Protein AF-G9KLG6-F1 (afdb_monomer_lite)

InterPro domains:
  IPR045103 E3 ubiquitin-protein ligase RNF5/RNF185-like [PTHR12313] (1-62)

Organism: Mustela putorius furo (NCBI:txid9669)

Secondary structure (DSSP, 8-state):
-HHHHHHH-TT--B-TTT--B--GGGPPP-PPTT------HHHH-PPPPP---PPPP---GGGTSSSTTSSSS--

pLDDT: mean 75.38, std 14.32, range [42.72, 95.06]

Foldseek 3Di:
DVVVVCVVCVPQQADPPPRDGDHPVPDDDDDDPPDPDPDGCVVPPDPDDDDDDPDPPPPDPPVVPPPPPPPPPPD

Structure (mmCIF, N/CA/C/O backbone):
data_AF-G9KLG6-F1
#
_entry.id   AF-G9KLG6-F1
#
loop_
_atom_site.group_PDB
_atom_site.id
_atom_site.type_symbol
_atom_site.label_atom_id
_atom_site.label_alt_id
_atom_site.label_comp_id
_atom_site.label_asym_id
_atom_site.label_entity_id
_atom_site.label_seq_id
_atom_site.pdbx_PDB_ins_code
_atom_site.Cartn_x
_atom_site.Cartn_y
_atom_site.Cartn_z
_atom_site.occupancy
_atom_site.B_iso_or_equiv
_atom_site.auth_seq_id
_atom_site.auth_comp_id
_atom_site.auth_asym_id
_atom_site.auth_atom_id
_atom_site.pdbx_PDB_model_num
ATOM 1 N N . CYS A 1 1 ? 4.672 -2.522 -0.254 1.00 80.00 1 CYS A N 1
ATOM 2 C CA . CYS A 1 1 ? 3.422 -3.214 0.153 1.00 80.00 1 CYS A CA 1
ATOM 3 C C . CYS A 1 1 ? 2.528 -3.391 -1.080 1.00 80.00 1 CYS A C 1
ATOM 5 O O . CYS A 1 1 ? 2.809 -2.757 -2.092 1.00 80.00 1 CYS A O 1
ATOM 7 N N . LEU A 1 2 ? 1.480 -4.226 -1.021 1.00 86.62 2 LEU A N 1
ATOM 8 C CA . LEU A 1 2 ? 0.565 -4.429 -2.159 1.00 86.62 2 LEU A CA 1
ATOM 9 C C . LEU A 1 2 ? -0.178 -3.138 -2.556 1.00 86.62 2 LEU A C 1
ATOM 11 O O . LEU A 1 2 ? -0.357 -2.893 -3.740 1.00 86.62 2 LEU A O 1
ATOM 15 N N . HIS A 1 3 ? -0.519 -2.280 -1.587 1.00 85.06 3 HIS A N 1
ATOM 16 C CA . HIS A 1 3 ? -1.137 -0.969 -1.832 1.00 85.06 3 HIS A CA 1
ATOM 17 C C . HIS A 1 3 ? -0.322 -0.108 -2.811 1.00 85.06 3 HIS A C 1
ATOM 19 O O . HIS A 1 3 ? -0.802 0.213 -3.892 1.00 85.06 3 HIS A O 1
ATOM 25 N N . GLN A 1 4 ? 0.953 0.149 -2.490 1.00 85.38 4 GLN A N 1
ATOM 26 C CA . GLN A 1 4 ? 1.875 0.894 -3.358 1.00 85.38 4 GLN A CA 1
ATOM 27 C C . GLN A 1 4 ? 1.991 0.266 -4.755 1.00 85.38 4 GLN A C 1
ATOM 29 O O . GLN A 1 4 ? 2.149 0.969 -5.749 1.00 85.38 4 GLN A O 1
ATOM 34 N N . TRP A 1 5 ? 1.943 -1.066 -4.843 1.00 88.56 5 TRP A N 1
ATOM 35 C CA . TRP A 1 5 ? 2.046 -1.769 -6.120 1.00 88.56 5 TRP A CA 1
ATOM 36 C C . TRP A 1 5 ? 0.847 -1.481 -7.027 1.00 88.56 5 TRP A C 1
ATOM 38 O O . TRP A 1 5 ? 1.039 -1.190 -8.204 1.00 88.56 5 TRP A O 1
ATOM 48 N N . LEU A 1 6 ? -0.367 -1.513 -6.467 1.00 89.44 6 LEU A N 1
ATOM 49 C CA . LEU A 1 6 ? -1.602 -1.198 -7.190 1.00 89.44 6 LEU A CA 1
ATOM 50 C C . LEU A 1 6 ? -1.653 0.270 -7.650 1.00 89.44 6 LEU A C 1
ATOM 52 O O . LEU A 1 6 ? -2.220 0.548 -8.702 1.00 89.44 6 LEU A O 1
ATOM 56 N N . GLU A 1 7 ? -1.056 1.195 -6.892 1.00 87.44 7 GLU A N 1
ATOM 57 C CA . GLU A 1 7 ? -1.045 2.634 -7.211 1.00 87.44 7 GLU A CA 1
ATOM 58 C C . GLU A 1 7 ? 0.034 3.026 -8.225 1.00 87.44 7 GLU A C 1
ATOM 60 O O . GLU A 1 7 ? -0.205 3.838 -9.112 1.00 87.44 7 GLU A O 1
ATOM 65 N N . THR A 1 8 ? 1.229 2.442 -8.123 1.00 88.81 8 THR A N 1
ATOM 66 C CA . THR A 1 8 ? 2.375 2.822 -8.972 1.00 88.81 8 THR A CA 1
ATOM 67 C C . THR A 1 8 ? 2.3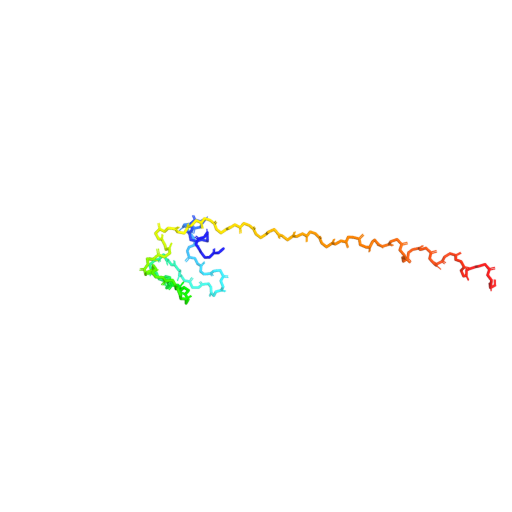84 2.138 -10.339 1.00 88.81 8 THR A C 1
ATOM 69 O O . THR A 1 8 ? 3.168 2.520 -11.206 1.00 88.81 8 THR A O 1
ATOM 72 N N . ARG A 1 9 ? 1.547 1.111 -10.554 1.00 87.94 9 ARG A N 1
ATOM 73 C CA . ARG A 1 9 ? 1.528 0.309 -11.794 1.00 87.94 9 ARG A CA 1
ATOM 74 C C . ARG A 1 9 ? 0.112 0.104 -12.357 1.00 87.94 9 ARG A C 1
ATOM 76 O O . ARG A 1 9 ? -0.289 -1.040 -12.577 1.00 87.94 9 ARG A O 1
ATOM 83 N N . PRO A 1 10 ? -0.633 1.180 -12.669 1.00 84.19 10 PRO A N 1
ATOM 84 C CA . PRO A 1 10 ? -2.026 1.077 -13.114 1.00 84.19 10 PRO A CA 1
ATOM 85 C C . PRO A 1 10 ? -2.192 0.288 -14.423 1.00 84.19 10 PRO A C 1
ATOM 87 O O . PRO A 1 10 ? -3.153 -0.459 -14.570 1.00 84.19 10 PRO A O 1
ATOM 90 N N . ASN A 1 11 ? -1.217 0.367 -15.334 1.00 88.25 11 ASN A N 1
ATOM 91 C CA . ASN A 1 11 ? -1.251 -0.334 -16.626 1.00 88.25 11 ASN A CA 1
ATOM 92 C C . ASN A 1 11 ? -0.780 -1.797 -16.547 1.00 88.25 11 ASN A C 1
ATOM 94 O O . ASN A 1 11 ? -0.781 -2.505 -17.551 1.00 88.25 11 ASN A O 1
ATOM 98 N N . ARG A 1 12 ? -0.320 -2.263 -15.377 1.00 86.88 12 ARG A N 1
ATOM 99 C CA . ARG A 1 12 ? 0.232 -3.614 -15.204 1.00 86.88 12 ARG A CA 1
ATOM 100 C C . ARG A 1 12 ? -0.169 -4.199 -13.855 1.00 86.88 12 ARG A C 1
ATOM 102 O O . ARG A 1 12 ? 0.662 -4.424 -12.974 1.00 86.88 12 ARG A O 1
ATOM 109 N N . GLN A 1 13 ? -1.461 -4.483 -13.741 1.00 92.50 13 GLN A N 1
ATOM 110 C CA . GLN A 1 13 ? -2.101 -5.027 -12.548 1.00 92.50 13 GLN A CA 1
ATOM 111 C C . GLN A 1 13 ? -1.855 -6.536 -12.383 1.00 92.50 13 GLN A C 1
ATOM 113 O O . GLN A 1 13 ? -2.748 -7.373 -12.513 1.00 92.50 13 GLN A O 1
ATOM 118 N N . VAL A 1 14 ? -0.598 -6.889 -12.114 1.00 94.44 14 VAL A N 1
ATOM 119 C CA . VAL A 1 14 ? -0.132 -8.273 -11.973 1.00 94.44 14 VAL A CA 1
ATOM 120 C C . VAL A 1 14 ? 0.468 -8.490 -10.588 1.00 94.44 14 VAL A C 1
ATOM 122 O O . VAL A 1 14 ? 1.264 -7.674 -10.121 1.00 94.44 14 VAL A O 1
ATOM 125 N N . CYS A 1 15 ? 0.125 -9.608 -9.945 1.00 91.31 15 CYS A N 1
ATOM 126 C CA . CYS A 1 15 ? 0.660 -9.992 -8.645 1.00 91.31 15 CYS A CA 1
ATOM 127 C C . CYS A 1 15 ? 2.192 -10.099 -8.704 1.00 91.31 15 CYS A C 1
ATOM 129 O O . CYS A 1 15 ? 2.712 -10.893 -9.495 1.00 91.31 15 CYS A O 1
ATOM 131 N N . PRO A 1 16 ? 2.944 -9.370 -7.855 1.00 90.69 16 PRO A N 1
ATOM 132 C CA . PRO A 1 16 ? 4.404 -9.447 -7.859 1.00 90.69 16 PRO A CA 1
ATOM 133 C C . PRO A 1 16 ? 4.916 -10.846 -7.493 1.00 90.69 16 PRO A C 1
ATOM 135 O O . PRO A 1 16 ? 6.001 -11.222 -7.940 1.00 90.69 16 PRO A O 1
ATOM 138 N N . VAL A 1 17 ? 4.117 -11.621 -6.752 1.00 94.12 17 VAL A N 1
ATOM 139 C CA . VAL A 1 17 ? 4.448 -12.969 -6.280 1.00 94.12 17 VAL A CA 1
ATOM 140 C C . VAL A 1 17 ? 4.110 -14.018 -7.343 1.00 94.12 17 VAL A C 1
ATOM 142 O O . VAL A 1 17 ? 5.012 -14.579 -7.952 1.00 94.12 17 VAL A O 1
ATOM 145 N N . CYS A 1 18 ? 2.821 -14.244 -7.618 1.00 95.06 18 CYS A N 1
ATOM 146 C CA . CYS A 1 18 ? 2.353 -15.371 -8.439 1.00 95.06 18 CYS A CA 1
ATOM 147 C C . CYS A 1 18 ? 2.016 -15.026 -9.898 1.00 95.06 18 CYS A C 1
ATOM 149 O O . CYS A 1 18 ? 1.640 -15.909 -10.658 1.00 95.06 18 CYS A O 1
ATOM 151 N N . LYS A 1 19 ? 2.122 -13.755 -10.300 1.00 93.00 19 LYS A N 1
ATOM 152 C CA . LYS A 1 19 ? 1.831 -13.261 -11.661 1.00 93.00 19 LYS A CA 1
ATOM 153 C C . LYS A 1 19 ? 0.370 -13.352 -12.137 1.00 93.00 19 LYS A C 1
ATOM 155 O O . LYS A 1 19 ? 0.096 -13.029 -13.287 1.00 93.00 19 LYS A O 1
ATOM 160 N N . ALA A 1 20 ? -0.576 -13.698 -11.268 1.00 93.81 20 ALA A N 1
ATOM 161 C CA . ALA A 1 20 ? -2.003 -13.586 -11.572 1.00 93.81 20 ALA A CA 1
ATOM 162 C C . ALA A 1 20 ? -2.453 -12.118 -11.717 1.00 93.81 20 ALA A C 1
ATOM 164 O O . ALA A 1 20 ? -1.810 -11.210 -11.183 1.00 93.81 20 ALA A O 1
ATOM 165 N N . GLY A 1 21 ? -3.581 -11.885 -12.393 1.00 93.38 21 GLY A N 1
ATOM 166 C CA . GLY A 1 21 ? -4.232 -10.572 -12.420 1.00 93.38 21 GLY A CA 1
ATOM 167 C C . GLY A 1 21 ? -4.746 -10.174 -11.032 1.00 93.38 21 GLY A C 1
ATOM 168 O O . GLY A 1 21 ? -5.355 -10.989 -10.340 1.00 93.38 21 GLY A O 1
ATOM 169 N N . ILE A 1 22 ? -4.502 -8.930 -10.621 1.00 93.31 22 ILE A N 1
ATOM 170 C CA . ILE A 1 22 ? -4.914 -8.390 -9.315 1.00 93.31 22 ILE A CA 1
ATOM 171 C C . ILE A 1 22 ? -5.663 -7.074 -9.493 1.00 93.31 22 ILE A C 1
ATOM 173 O O . ILE A 1 22 ? -5.517 -6.407 -10.505 1.00 93.31 22 ILE A O 1
ATOM 177 N N . SER A 1 23 ? -6.471 -6.684 -8.519 1.00 91.25 23 SER A N 1
ATOM 178 C CA . SER A 1 23 ? -7.184 -5.406 -8.531 1.00 91.25 23 SER A CA 1
ATOM 179 C C . SER A 1 23 ? -7.623 -5.060 -7.112 1.00 91.25 23 SER A C 1
ATOM 181 O O . SER A 1 23 ? -7.606 -5.921 -6.230 1.00 91.25 23 SER A O 1
ATOM 183 N N . ARG A 1 24 ? -7.975 -3.793 -6.858 1.00 87.50 24 ARG A N 1
ATOM 184 C CA . ARG A 1 24 ? -8.279 -3.306 -5.501 1.00 87.50 24 ARG A CA 1
ATOM 185 C C . ARG A 1 24 ? -9.486 -4.028 -4.885 1.00 87.50 24 ARG A C 1
ATOM 187 O O . ARG A 1 24 ? -9.480 -4.266 -3.682 1.00 87.50 24 ARG A O 1
ATOM 194 N N . ASP A 1 25 ? -10.459 -4.420 -5.704 1.00 87.81 25 ASP A N 1
ATOM 195 C CA . ASP A 1 25 ? -11.663 -5.184 -5.349 1.00 87.81 25 ASP A CA 1
ATOM 196 C C . ASP A 1 25 ? -11.374 -6.641 -4.953 1.00 87.81 25 ASP A C 1
ATOM 198 O O . ASP A 1 25 ? -12.048 -7.174 -4.077 1.00 87.81 25 ASP A O 1
ATOM 202 N N . LYS A 1 26 ? -10.332 -7.262 -5.523 1.00 88.50 26 LYS A N 1
ATOM 203 C CA . LYS A 1 26 ? -9.965 -8.668 -5.267 1.00 88.50 26 LYS A CA 1
ATOM 204 C C . LYS A 1 26 ? -9.063 -8.871 -4.050 1.00 88.50 26 LYS A C 1
ATOM 206 O O . LYS A 1 26 ? -8.772 -10.007 -3.683 1.00 88.50 26 LYS A O 1
ATOM 211 N N . VAL A 1 27 ? -8.575 -7.791 -3.441 1.00 87.94 27 VAL A N 1
ATOM 212 C CA . VAL A 1 27 ? -7.755 -7.868 -2.228 1.00 87.94 27 VAL A CA 1
ATOM 213 C C . VAL A 1 27 ? -8.661 -8.003 -1.012 1.00 87.94 27 VAL A C 1
ATOM 215 O O . V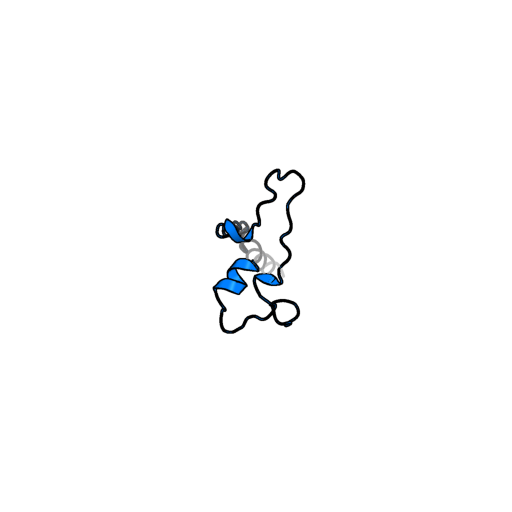AL A 1 27 ? -9.528 -7.163 -0.792 1.00 87.94 27 VAL A O 1
ATOM 218 N N . ILE A 1 28 ? -8.409 -9.026 -0.195 1.00 86.12 28 ILE A N 1
ATOM 219 C CA . ILE A 1 28 ? -9.066 -9.216 1.100 1.00 86.12 28 ILE A CA 1
ATOM 220 C C . ILE A 1 28 ? -8.268 -8.442 2.158 1.00 86.12 28 ILE A C 1
ATOM 222 O O . ILE A 1 28 ? -7.098 -8.771 2.386 1.00 86.12 28 I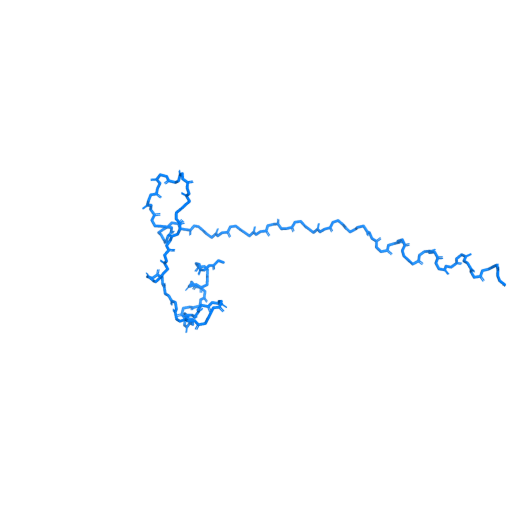LE A O 1
ATOM 226 N N . PRO A 1 29 ? -8.845 -7.416 2.805 1.00 79.94 29 PRO A N 1
ATOM 227 C CA . PRO A 1 29 ? -8.172 -6.739 3.899 1.00 79.94 29 PRO A CA 1
ATOM 228 C C . PRO A 1 29 ? -8.065 -7.654 5.120 1.00 79.94 29 PRO A C 1
ATOM 230 O O . PRO A 1 29 ? -9.015 -8.344 5.483 1.00 79.94 29 PRO A O 1
ATOM 233 N N . LEU A 1 30 ? -6.900 -7.645 5.765 1.00 77.88 30 LEU A N 1
ATOM 234 C CA . LEU A 1 30 ? -6.680 -8.359 7.018 1.00 77.88 30 LEU A CA 1
ATOM 235 C C . LEU A 1 30 ? -6.743 -7.359 8.172 1.00 77.88 30 LEU A C 1
ATOM 237 O O . LEU A 1 30 ? -5.893 -6.474 8.278 1.00 77.88 30 LEU A O 1
ATOM 241 N N . TYR A 1 31 ? -7.749 -7.506 9.031 1.00 75.31 31 TYR A N 1
ATOM 242 C CA . TYR A 1 31 ? -7.895 -6.716 10.251 1.00 75.31 31 TYR A CA 1
ATOM 243 C C . TYR A 1 31 ? -7.069 -7.355 11.378 1.00 75.31 31 TYR A C 1
ATOM 245 O O . TYR A 1 31 ? -7.096 -8.573 11.569 1.00 75.31 31 TYR A O 1
ATOM 253 N N . GLY A 1 32 ? -6.301 -6.552 12.117 1.00 71.81 32 GLY A N 1
ATOM 254 C CA . GLY A 1 32 ? -5.519 -7.039 13.257 1.00 71.81 32 GLY A CA 1
ATOM 255 C C . GLY A 1 32 ? -6.412 -7.441 14.436 1.00 71.81 32 GLY A C 1
ATOM 256 O O . GLY A 1 32 ? -7.431 -6.798 14.695 1.00 71.81 32 GLY A O 1
ATOM 257 N N . ARG A 1 33 ? -6.022 -8.481 15.188 1.00 74.62 33 ARG A N 1
ATOM 258 C CA . ARG A 1 33 ? -6.679 -8.832 16.461 1.00 74.62 33 ARG A CA 1
ATOM 259 C C . ARG A 1 33 ? -6.652 -7.624 17.405 1.00 74.62 33 ARG A C 1
ATOM 261 O O . ARG A 1 33 ? -5.587 -7.065 17.642 1.00 74.62 33 ARG A O 1
ATOM 268 N N . GLY A 1 34 ? -7.815 -7.244 17.935 1.00 68.38 34 GLY A N 1
ATOM 269 C CA . GLY A 1 34 ? -7.973 -6.105 18.849 1.00 68.38 34 GLY A CA 1
ATOM 270 C C . GLY A 1 34 ? -8.311 -4.766 18.182 1.00 68.38 34 GLY A C 1
ATOM 271 O O . GLY A 1 34 ? -8.526 -3.788 18.890 1.00 68.38 34 GLY A O 1
ATOM 272 N N . SER A 1 35 ? -8.404 -4.700 16.848 1.00 68.19 35 SER A N 1
ATOM 273 C CA . SER A 1 35 ? -8.908 -3.500 16.168 1.00 68.19 35 SER A CA 1
ATOM 274 C C . SER A 1 35 ? -10.431 -3.412 16.300 1.00 68.19 35 SER A C 1
ATOM 276 O O . SER A 1 35 ? -11.149 -4.267 15.786 1.00 68.19 35 SER A O 1
ATOM 278 N N . THR A 1 36 ? -10.933 -2.369 16.964 1.00 65.19 36 THR A N 1
ATOM 279 C 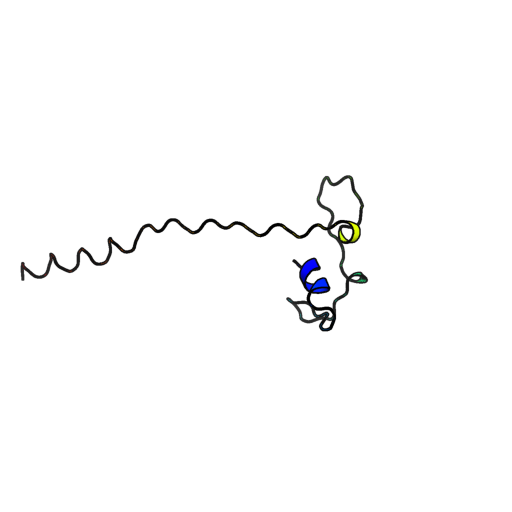CA . THR A 1 36 ? -12.374 -2.054 17.047 1.00 65.19 36 THR A CA 1
ATOM 280 C C . THR A 1 36 ? -12.909 -1.428 15.757 1.00 65.19 36 THR A C 1
ATOM 282 O O . THR A 1 36 ? -14.111 -1.443 15.503 1.00 65.19 36 THR A O 1
ATOM 285 N N . GLY A 1 37 ? -12.017 -0.908 14.910 1.00 67.88 37 GLY A N 1
ATOM 286 C CA . GLY A 1 37 ? -12.351 -0.416 13.583 1.00 67.88 37 GLY A CA 1
ATOM 287 C C . GLY A 1 37 ? -12.451 -1.568 12.590 1.00 67.88 37 GLY A C 1
ATOM 288 O O . GLY A 1 37 ? -11.432 -2.009 12.062 1.00 67.88 37 GLY A O 1
ATOM 289 N N . GLN A 1 38 ? -13.674 -2.005 12.290 1.00 67.12 38 GLN A N 1
ATOM 290 C CA . GLN A 1 38 ? -14.014 -2.809 11.103 1.00 67.12 38 GLN A CA 1
ATOM 291 C C . GLN A 1 38 ? -14.035 -1.935 9.836 1.00 67.12 38 GLN A C 1
ATOM 293 O O . GLN A 1 38 ? -14.900 -2.075 8.976 1.00 67.12 38 GLN A O 1
ATOM 298 N N . GLN A 1 39 ? -13.139 -0.952 9.756 1.00 74.50 39 GLN A N 1
ATOM 299 C CA . GLN A 1 39 ? -13.067 -0.055 8.616 1.00 74.50 39 GLN A CA 1
ATOM 300 C C . GLN A 1 39 ? -12.045 -0.605 7.642 1.00 74.50 39 GLN A C 1
ATOM 302 O O . GLN A 1 39 ? -10.929 -0.955 8.031 1.00 74.50 39 GLN A O 1
ATOM 307 N N . ASP A 1 40 ? -12.444 -0.686 6.381 1.00 76.75 40 ASP A N 1
ATOM 308 C CA . ASP A 1 40 ? -11.599 -1.187 5.319 1.00 76.75 40 ASP A CA 1
ATOM 309 C C . ASP A 1 40 ? -10.285 -0.382 5.261 1.00 76.75 40 ASP A C 1
ATOM 311 O O . ASP A 1 40 ? -10.311 0.828 5.009 1.00 76.75 40 ASP A O 1
ATOM 315 N N . PRO A 1 41 ? -9.116 -1.021 5.462 1.00 73.31 41 PRO A N 1
ATOM 316 C CA . PRO A 1 41 ? -7.820 -0.377 5.323 1.00 73.31 41 PRO A CA 1
ATOM 317 C C . PRO A 1 41 ? -7.686 0.387 4.004 1.00 73.31 41 PRO A C 1
ATOM 319 O O . PRO A 1 41 ? -7.027 1.424 3.965 1.00 73.31 41 PRO A O 1
ATOM 322 N N . ARG A 1 42 ? -8.344 -0.053 2.926 1.00 73.50 42 ARG A N 1
ATOM 323 C CA . ARG A 1 42 ? -8.315 0.615 1.619 1.00 73.50 42 ARG A CA 1
ATOM 324 C C . ARG A 1 42 ? -8.849 2.052 1.658 1.00 73.50 42 ARG A C 1
ATOM 326 O O . ARG A 1 42 ? -8.512 2.809 0.757 1.00 73.50 42 ARG A O 1
ATOM 333 N N . GLU A 1 43 ? -9.628 2.452 2.656 1.00 76.31 43 GLU A N 1
ATOM 334 C CA . GLU A 1 43 ? -10.162 3.819 2.746 1.00 76.31 43 GLU A CA 1
ATOM 335 C C . GLU A 1 43 ? -9.198 4.805 3.411 1.00 76.31 43 GLU A C 1
ATOM 337 O O . GLU A 1 43 ? -9.271 6.005 3.160 1.00 76.31 43 GLU A O 1
ATOM 342 N N . LYS A 1 44 ? -8.299 4.318 4.275 1.00 72.94 44 LYS A N 1
ATOM 343 C CA . LYS A 1 44 ? -7.475 5.177 5.140 1.00 72.94 44 LYS A CA 1
ATOM 344 C C . LYS A 1 44 ? -6.006 4.776 5.219 1.00 72.94 44 LYS A C 1
ATOM 346 O O . LYS A 1 44 ? -5.322 5.288 6.092 1.00 72.94 44 LYS A O 1
ATOM 351 N N . THR A 1 45 ? -5.503 3.867 4.376 1.00 67.19 45 THR A N 1
ATOM 352 C CA . THR A 1 45 ? -4.108 3.390 4.482 1.00 67.19 45 THR A CA 1
ATOM 353 C C . THR A 1 45 ? -3.125 4.542 4.227 1.00 67.19 45 THR A C 1
ATOM 355 O O . THR A 1 45 ? -2.974 4.944 3.071 1.00 67.19 45 THR A O 1
ATOM 358 N N . PRO A 1 46 ? -2.409 5.056 5.249 1.00 67.31 46 PRO A N 1
ATOM 359 C CA . PRO A 1 46 ? -1.301 5.963 4.999 1.00 67.31 46 PRO A CA 1
ATOM 360 C C . PRO A 1 46 ? -0.130 5.171 4.392 1.00 67.31 46 PRO A C 1
ATOM 362 O O . PRO A 1 46 ? -0.026 3.953 4.604 1.00 67.31 46 PRO A O 1
ATOM 365 N N . PRO A 1 47 ? 0.784 5.822 3.653 1.00 65.62 47 PRO A N 1
ATOM 366 C CA . PRO A 1 47 ? 1.981 5.157 3.153 1.00 65.62 47 PRO A CA 1
ATOM 367 C C . PRO A 1 47 ? 2.731 4.501 4.319 1.00 65.62 47 PRO A C 1
ATOM 369 O O . PRO A 1 47 ? 3.012 5.142 5.333 1.00 65.62 47 PRO A O 1
ATOM 372 N N . ARG A 1 48 ? 3.034 3.198 4.195 1.00 67.81 48 ARG A N 1
ATOM 373 C CA . ARG A 1 48 ? 3.810 2.481 5.219 1.00 67.81 48 ARG A CA 1
ATOM 374 C C . ARG A 1 48 ? 5.149 3.217 5.385 1.00 67.81 48 ARG A C 1
ATOM 376 O O . ARG A 1 48 ? 5.837 3.382 4.375 1.00 67.81 48 ARG A O 1
ATOM 383 N N . PRO A 1 49 ? 5.544 3.610 6.610 1.00 73.56 49 PRO A N 1
ATOM 384 C CA . PRO A 1 49 ? 6.827 4.266 6.827 1.00 73.56 49 PRO A CA 1
ATOM 385 C C . PRO A 1 49 ? 7.970 3.383 6.319 1.00 73.56 49 PRO A C 1
ATOM 387 O O . PRO A 1 49 ? 7.916 2.151 6.419 1.00 73.56 49 PRO A O 1
ATOM 390 N N . GLN A 1 50 ? 8.991 4.012 5.737 1.00 79.38 50 GLN A N 1
ATOM 391 C CA . GLN A 1 50 ? 10.169 3.291 5.265 1.00 79.38 50 GLN A CA 1
ATOM 392 C C . GLN A 1 50 ? 10.867 2.618 6.449 1.00 79.38 50 GLN A C 1
ATOM 394 O O . GLN A 1 50 ? 10.998 3.204 7.524 1.00 79.38 50 GLN A O 1
ATOM 399 N N . GLY A 1 51 ? 11.304 1.373 6.254 1.00 82.12 51 GLY A N 1
ATOM 400 C CA . GLY A 1 51 ? 12.099 0.678 7.256 1.00 82.12 51 GLY A CA 1
ATOM 401 C C . GLY A 1 51 ? 13.442 1.381 7.408 1.00 82.12 51 GLY A C 1
ATOM 402 O O . GLY A 1 51 ? 14.262 1.340 6.497 1.00 82.12 51 GLY A O 1
ATOM 403 N N . GLN A 1 52 ? 13.659 2.019 8.551 1.00 85.19 52 GLN A N 1
ATOM 404 C CA . GLN A 1 52 ? 14.967 2.528 8.944 1.00 85.19 52 GLN A CA 1
ATOM 405 C C . GLN A 1 52 ? 15.774 1.327 9.438 1.00 85.19 52 GLN A C 1
ATOM 407 O O . GLN A 1 52 ? 15.575 0.862 10.559 1.00 85.19 52 GLN A O 1
ATOM 412 N N . ARG A 1 53 ? 16.627 0.763 8.579 1.00 83.94 53 ARG A N 1
ATOM 413 C CA . ARG A 1 53 ? 17.636 -0.201 9.019 1.00 83.94 53 ARG A CA 1
ATOM 414 C C . ARG A 1 53 ? 18.912 0.588 9.313 1.00 83.94 53 ARG A C 1
ATOM 416 O O . ARG A 1 53 ? 19.470 1.136 8.366 1.00 83.94 53 ARG A O 1
ATOM 423 N N . PRO A 1 54 ? 19.377 0.653 10.572 1.00 85.12 54 PRO A N 1
ATOM 424 C CA . PRO A 1 54 ? 20.708 1.164 10.855 1.00 85.12 54 PRO A CA 1
ATOM 425 C C . PRO A 1 54 ? 21.740 0.328 10.094 1.00 85.12 54 PRO A C 1
ATOM 427 O O . PRO A 1 54 ? 21.622 -0.902 10.041 1.00 85.12 54 PRO A O 1
ATOM 430 N N . GLU A 1 55 ? 22.729 0.988 9.498 1.00 83.31 55 GLU A N 1
ATOM 431 C CA . GLU A 1 55 ? 23.901 0.310 8.944 1.00 83.31 55 GLU A CA 1
ATOM 432 C C . GLU A 1 55 ? 24.538 -0.547 10.058 1.00 83.31 55 GLU A C 1
ATOM 434 O O . GLU A 1 55 ? 24.629 -0.084 11.202 1.00 83.31 55 GLU A O 1
ATOM 439 N N . PRO A 1 56 ? 24.946 -1.799 9.790 1.00 81.38 56 PRO A N 1
ATOM 440 C CA . PRO A 1 56 ? 25.738 -2.551 10.754 1.00 81.38 56 PRO A CA 1
ATOM 441 C C . PRO A 1 56 ? 27.025 -1.788 11.100 1.00 81.38 56 PRO A C 1
ATOM 443 O O . PRO A 1 56 ? 27.686 -1.235 10.221 1.00 81.38 56 PRO A O 1
ATOM 446 N N . GLU A 1 57 ? 27.394 -1.775 12.382 1.00 81.38 57 GLU A N 1
ATOM 447 C CA . GLU A 1 57 ? 28.607 -1.101 12.844 1.00 81.38 57 GLU A CA 1
ATOM 448 C C . GLU A 1 57 ? 29.842 -1.702 12.161 1.00 81.38 57 GLU A C 1
ATOM 450 O O . GLU A 1 57 ? 30.109 -2.904 12.262 1.00 81.38 57 GLU A O 1
ATOM 455 N N . ASN A 1 58 ? 30.586 -0.860 11.439 1.00 73.56 58 ASN A N 1
ATOM 456 C CA . ASN A 1 58 ? 31.782 -1.250 10.704 1.00 73.56 58 ASN A CA 1
ATOM 457 C C . ASN A 1 58 ? 32.921 -1.539 11.694 1.00 73.56 58 ASN A C 1
ATOM 459 O O . ASN A 1 58 ? 33.801 -0.710 11.932 1.00 73.56 58 ASN A O 1
ATOM 463 N N . ARG A 1 59 ? 32.900 -2.732 12.298 1.00 69.06 59 ARG A N 1
ATOM 464 C CA . ARG A 1 59 ? 34.066 -3.320 12.966 1.00 69.06 59 ARG A CA 1
ATOM 465 C C . ARG A 1 59 ? 35.069 -3.678 11.877 1.00 69.06 59 ARG A C 1
ATOM 467 O O . ARG A 1 59 ? 35.052 -4.775 11.330 1.00 69.06 59 ARG A O 1
ATOM 474 N N . GLY A 1 60 ? 35.853 -2.673 11.503 1.00 57.31 60 GLY A N 1
ATOM 47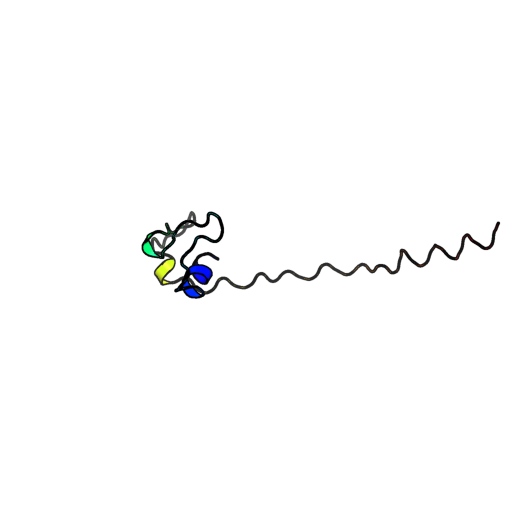5 C CA . GLY A 1 60 ? 36.652 -2.657 10.293 1.00 57.31 60 GLY A CA 1
ATOM 476 C C . GLY A 1 60 ? 37.530 -3.885 10.076 1.00 57.31 60 GLY A C 1
ATOM 477 O O . GLY A 1 60 ? 38.142 -4.431 10.989 1.00 57.31 60 GLY A O 1
ATOM 478 N N . VAL A 1 61 ? 37.707 -4.182 8.791 1.00 59.44 61 VAL A N 1
ATOM 479 C CA . VAL A 1 61 ? 38.777 -4.959 8.134 1.00 59.44 61 VAL A CA 1
ATOM 480 C C . VAL A 1 61 ? 40.220 -4.597 8.555 1.00 59.44 61 VAL A C 1
ATOM 482 O O . VAL A 1 61 ? 41.180 -5.110 7.986 1.00 59.44 61 VAL A O 1
ATOM 485 N N . ARG A 1 62 ? 40.420 -3.743 9.567 1.00 54.91 62 ARG A N 1
ATOM 486 C CA . ARG A 1 62 ? 41.737 -3.308 10.055 1.00 54.91 62 ARG A CA 1
ATOM 487 C C . ARG A 1 62 ? 42.540 -4.408 10.750 1.00 54.91 62 ARG A C 1
ATOM 489 O O . ARG A 1 62 ? 43.755 -4.281 10.826 1.00 54.91 62 ARG A O 1
ATOM 496 N N . ASN A 1 63 ? 41.898 -5.487 11.194 1.00 51.97 63 ASN A N 1
ATOM 497 C CA . ASN A 1 63 ? 42.587 -6.558 11.918 1.00 51.97 63 ASN A CA 1
ATOM 498 C C . ASN A 1 63 ? 43.107 -7.688 11.014 1.00 51.97 63 ASN A C 1
ATOM 500 O O . ASN A 1 63 ? 43.794 -8.567 11.507 1.00 51.97 63 ASN A O 1
ATOM 504 N N . ILE A 1 64 ? 42.798 -7.692 9.710 1.00 58.28 64 ILE A N 1
ATOM 505 C CA . ILE A 1 64 ? 43.098 -8.846 8.837 1.00 58.28 64 ILE A CA 1
ATOM 506 C C . ILE A 1 64 ? 44.367 -8.615 7.992 1.00 58.28 64 ILE A C 1
ATOM 508 O O . ILE A 1 64 ? 45.067 -9.561 7.654 1.00 58.28 64 ILE A O 1
ATOM 512 N N . LEU A 1 65 ? 44.725 -7.360 7.693 1.00 55.56 65 LEU A N 1
ATOM 513 C CA . LEU A 1 65 ? 45.914 -7.018 6.887 1.00 55.56 65 LEU A CA 1
ATOM 514 C C . LEU A 1 65 ? 47.172 -6.694 7.722 1.00 55.56 65 LEU A C 1
ATOM 516 O O . LEU A 1 65 ? 48.225 -6.429 7.151 1.00 55.56 65 LEU A O 1
ATOM 520 N N . GLY A 1 66 ? 47.082 -6.691 9.059 1.00 47.19 66 GLY A N 1
ATOM 521 C CA . GLY A 1 66 ? 48.171 -6.259 9.952 1.00 47.19 66 GLY A CA 1
ATOM 522 C C . GLY A 1 66 ? 49.090 -7.365 10.486 1.00 47.19 66 GLY A C 1
ATOM 523 O O . GLY A 1 66 ? 50.183 -7.062 10.957 1.00 47.19 66 GLY A O 1
ATOM 524 N N . GLU A 1 67 ? 48.688 -8.636 10.412 1.00 50.00 67 GLU A N 1
ATOM 525 C CA . GLU A 1 67 ? 49.452 -9.754 10.998 1.00 50.00 67 GLU A CA 1
ATOM 526 C C . GLU A 1 67 ? 50.258 -10.567 9.974 1.00 50.00 67 GLU A C 1
ATOM 528 O O . GLU A 1 67 ? 51.041 -11.429 10.358 1.00 50.00 67 GLU A O 1
ATOM 533 N N . ALA A 1 68 ? 50.151 -10.265 8.676 1.00 49.75 68 ALA A N 1
ATOM 534 C CA . ALA A 1 68 ? 50.902 -10.979 7.639 1.00 49.75 68 ALA A CA 1
ATOM 535 C C . ALA A 1 68 ? 52.375 -10.533 7.507 1.00 49.75 68 ALA A C 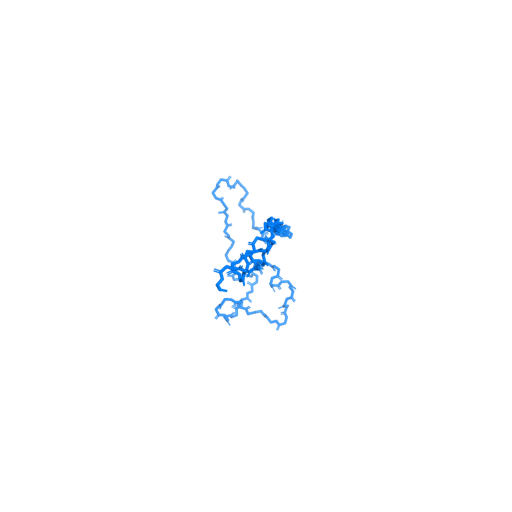1
ATOM 537 O O . ALA A 1 68 ? 53.153 -11.225 6.867 1.00 49.75 68 ALA A O 1
ATOM 538 N N . SER A 1 69 ? 52.791 -9.416 8.122 1.00 52.09 69 SER A N 1
ATOM 539 C CA . SER A 1 69 ? 54.157 -8.877 7.954 1.00 52.09 69 SER A CA 1
ATOM 540 C C . SER A 1 69 ? 55.111 -9.151 9.126 1.00 52.09 69 SER A C 1
ATOM 542 O O . SER A 1 69 ? 56.275 -8.762 9.053 1.00 52.09 69 SER A O 1
ATOM 544 N N . ARG A 1 70 ? 54.663 -9.788 10.219 1.00 57.34 70 ARG A N 1
ATOM 545 C CA . ARG A 1 70 ? 55.531 -10.073 11.384 1.00 57.34 70 ARG A CA 1
ATOM 546 C C . ARG A 1 70 ? 56.127 -11.478 11.410 1.00 57.34 70 ARG A C 1
ATOM 548 O O . ARG A 1 70 ? 57.064 -11.693 12.172 1.00 57.34 70 ARG A O 1
ATOM 555 N N . ASN A 1 71 ? 55.651 -12.390 10.564 1.00 54.53 71 ASN A N 1
ATOM 556 C CA . ASN A 1 71 ? 56.138 -13.773 10.543 1.00 54.53 71 ASN A CA 1
ATOM 557 C C . ASN A 1 71 ? 57.134 -14.064 9.406 1.00 54.53 71 ASN A C 1
ATOM 559 O O . ASN A 1 71 ? 57.583 -15.196 9.290 1.00 54.53 71 ASN A O 1
ATOM 563 N N . GLU A 1 72 ? 57.522 -13.064 8.607 1.00 50.50 72 GLU A N 1
ATOM 564 C CA . GLU A 1 72 ? 58.460 -13.244 7.482 1.00 50.50 72 GLU A CA 1
ATOM 565 C C . GLU A 1 72 ? 59.919 -12.854 7.817 1.00 50.50 72 GLU A C 1
ATOM 567 O O . GLU A 1 72 ? 60.791 -12.947 6.966 1.00 50.50 72 GLU A O 1
ATOM 572 N N . LEU A 1 73 ? 60.220 -12.454 9.065 1.00 53.62 73 LEU A N 1
ATOM 573 C CA . LEU A 1 73 ? 61.585 -12.092 9.504 1.00 53.62 73 LEU A CA 1
ATOM 574 C C . LEU A 1 73 ? 62.237 -13.118 10.459 1.00 53.62 73 LEU A C 1
ATOM 576 O O . LEU A 1 73 ? 63.254 -12.825 11.078 1.00 53.62 73 LEU A O 1
ATOM 580 N N . MET A 1 74 ? 61.664 -14.313 10.620 1.00 49.66 74 MET A N 1
ATOM 581 C CA . MET A 1 74 ? 62.215 -15.381 11.481 1.00 49.66 74 MET A CA 1
ATOM 582 C C . MET A 1 74 ? 62.226 -16.752 10.777 1.00 49.66 74 MET A C 1
ATOM 584 O O . MET A 1 74 ? 62.015 -17.780 11.421 1.00 49.66 74 MET A O 1
ATOM 588 N N . ALA A 1 75 ? 62.450 -16.767 9.460 1.00 42.72 75 ALA A N 1
ATOM 589 C CA . ALA A 1 75 ? 62.758 -17.970 8.687 1.00 42.72 75 ALA A CA 1
ATOM 590 C C . ALA A 1 75 ? 64.098 -17.794 7.966 1.00 42.72 75 ALA A C 1
ATOM 592 O O . ALA A 1 75 ? 64.332 -16.677 7.450 1.00 42.72 75 ALA A O 1
#

Radius of gyration: 25.53 Å; chains: 1; bounding box: 77×24×36 Å

Sequence (75 aa):
CLHQWLETRPNRQVCPVCKAGISRDKVIPLYGRGSTGQQDPREKTPPRPQGQRPEPENRGVRNILGEASRNELMA